Protein AF-A0A2Z2KK54-F1 (afdb_monomer_lite)

Organism: NCBI:txid414771

pLDDT: mean 80.12, std 19.48, range [44.0, 98.56]

Structure (mmCIF, N/CA/C/O backbone):
data_AF-A0A2Z2KK54-F1
#
_entry.id   AF-A0A2Z2KK54-F1
#
loop_
_atom_site.group_PDB
_atom_site.id
_atom_site.type_symbol
_atom_site.label_atom_id
_atom_site.label_alt_id
_atom_site.label_comp_id
_atom_site.label_asym_id
_atom_site.label_entity_id
_atom_site.label_seq_id
_atom_site.pdbx_PDB_ins_code
_atom_site.Cartn_x
_atom_site.Cartn_y
_atom_site.Cartn_z
_atom_site.occupancy
_atom_site.B_iso_or_equiv
_atom_site.auth_seq_id
_atom_site.auth_comp_id
_atom_site.auth_asym_id
_atom_site.auth_atom_id
_atom_site.pdbx_PDB_model_num
ATOM 1 N N . MET A 1 1 ? 19.882 7.373 -35.685 1.00 44.00 1 MET A N 1
ATOM 2 C CA . MET A 1 1 ? 19.083 8.215 -34.766 1.00 44.00 1 MET A CA 1
ATOM 3 C C . MET A 1 1 ? 18.327 7.322 -33.776 1.00 44.00 1 MET A C 1
ATOM 5 O O . MET A 1 1 ? 17.175 7.013 -34.030 1.00 44.00 1 MET A O 1
ATOM 9 N N . VAL A 1 2 ? 18.956 6.847 -32.691 1.00 50.72 2 VAL A N 1
ATOM 10 C CA . VAL A 1 2 ? 18.300 5.928 -31.719 1.00 50.72 2 VAL A CA 1
ATOM 11 C C . VAL A 1 2 ? 18.495 6.303 -30.241 1.00 50.72 2 VAL A C 1
ATOM 13 O O . VAL A 1 2 ? 17.916 5.669 -29.370 1.00 50.72 2 VAL A O 1
ATOM 16 N N . HIS A 1 3 ? 19.215 7.383 -29.924 1.00 46.69 3 HIS A N 1
ATOM 17 C CA . HIS A 1 3 ? 19.504 7.752 -28.528 1.00 46.69 3 HIS A CA 1
ATOM 18 C C . HIS A 1 3 ? 18.388 8.524 -27.799 1.00 46.69 3 HIS A C 1
ATOM 20 O O . HIS A 1 3 ? 18.548 8.839 -26.627 1.00 46.69 3 HIS A O 1
ATOM 26 N N . GLN A 1 4 ? 17.258 8.827 -28.448 1.00 47.06 4 GLN A N 1
ATOM 27 C CA . GLN A 1 4 ? 16.221 9.687 -27.854 1.00 47.06 4 GLN A CA 1
ATOM 28 C C . GLN A 1 4 ? 15.037 8.924 -27.229 1.00 47.06 4 GLN A C 1
ATOM 30 O O . GLN A 1 4 ? 14.286 9.507 -26.452 1.00 47.06 4 GLN A O 1
ATOM 35 N N . ALA A 1 5 ? 14.877 7.628 -27.524 1.00 50.31 5 ALA A N 1
ATOM 36 C CA . ALA A 1 5 ? 13.806 6.809 -26.945 1.00 50.31 5 ALA A CA 1
ATOM 37 C C . ALA A 1 5 ? 14.119 6.374 -25.499 1.00 50.31 5 ALA A C 1
ATOM 39 O O . ALA A 1 5 ? 13.268 6.512 -24.629 1.00 50.31 5 ALA A O 1
ATOM 40 N N . SER A 1 6 ? 15.368 5.968 -25.227 1.00 54.44 6 SER A N 1
ATOM 41 C CA . SER A 1 6 ? 15.783 5.420 -23.922 1.00 54.44 6 SER A CA 1
ATOM 42 C C . SER A 1 6 ? 15.527 6.379 -22.751 1.00 54.44 6 SER A C 1
ATOM 44 O O . SER A 1 6 ? 14.959 5.983 -21.745 1.00 54.44 6 SER A O 1
ATOM 46 N N . SER A 1 7 ? 15.857 7.666 -22.907 1.00 59.19 7 SER A N 1
ATOM 47 C CA . SER A 1 7 ? 15.709 8.658 -21.828 1.00 59.19 7 SER A CA 1
ATOM 48 C C . SER A 1 7 ? 14.247 8.930 -21.448 1.00 59.19 7 SER A C 1
ATOM 50 O O . SER A 1 7 ? 13.956 9.190 -20.284 1.00 59.19 7 SER A O 1
ATOM 52 N N . ARG A 1 8 ? 13.302 8.849 -22.395 1.00 63.03 8 ARG A N 1
ATOM 53 C CA . ARG A 1 8 ? 11.875 9.079 -22.104 1.00 63.03 8 ARG A CA 1
ATOM 54 C C . ARG A 1 8 ? 11.254 7.936 -21.304 1.00 63.03 8 ARG A C 1
ATOM 56 O O . ARG A 1 8 ? 10.406 8.190 -20.448 1.00 63.03 8 ARG A O 1
ATOM 63 N N . ASP A 1 9 ? 11.666 6.706 -21.590 1.00 64.62 9 ASP A N 1
ATOM 64 C CA . ASP A 1 9 ? 11.156 5.519 -20.906 1.00 64.62 9 ASP A CA 1
ATOM 65 C C . ASP A 1 9 ? 11.710 5.394 -19.481 1.00 64.62 9 ASP A C 1
ATOM 67 O O . ASP A 1 9 ? 10.964 5.010 -18.577 1.00 64.62 9 ASP A O 1
ATOM 71 N N . ASP A 1 10 ? 12.960 5.810 -19.259 1.00 68.12 10 ASP A N 1
ATOM 72 C CA . ASP A 1 10 ? 13.573 5.850 -17.928 1.00 68.12 10 ASP A CA 1
ATOM 73 C C . ASP A 1 10 ? 12.865 6.863 -17.012 1.00 68.12 10 ASP A C 1
ATOM 75 O O . ASP A 1 10 ? 12.381 6.490 -15.945 1.00 68.12 10 ASP A O 1
ATOM 79 N N . HIS A 1 11 ? 12.643 8.104 -17.467 1.00 69.75 11 HIS A N 1
ATOM 80 C CA . HIS A 1 11 ? 11.910 9.098 -16.668 1.00 69.75 11 HIS A CA 1
ATOM 81 C C . HIS A 1 11 ? 10.489 8.644 -16.320 1.00 69.75 11 HIS A C 1
ATOM 83 O O . HIS A 1 11 ? 10.042 8.784 -15.185 1.00 69.75 11 HIS A O 1
ATOM 89 N N . ARG A 1 12 ? 9.759 8.067 -17.282 1.00 76.88 12 ARG A N 1
ATOM 90 C CA . ARG A 1 12 ? 8.396 7.561 -17.052 1.00 76.88 12 ARG A CA 1
ATOM 91 C C . ARG A 1 12 ? 8.365 6.429 -16.022 1.00 76.88 12 ARG A C 1
ATOM 93 O O . ARG A 1 12 ? 7.365 6.270 -15.318 1.00 76.88 12 ARG A O 1
ATOM 100 N N . ARG A 1 13 ? 9.418 5.614 -15.973 1.00 75.69 13 ARG A N 1
ATOM 101 C CA . ARG A 1 13 ? 9.570 4.547 -14.987 1.00 75.69 13 ARG A CA 1
ATOM 102 C C . ARG A 1 13 ? 9.815 5.125 -13.596 1.00 75.69 13 ARG A C 1
ATOM 104 O O . ARG A 1 13 ? 9.139 4.674 -12.675 1.00 75.69 13 ARG A O 1
ATOM 111 N N . ASP A 1 14 ? 10.696 6.113 -13.478 1.00 75.81 14 ASP A N 1
ATOM 112 C CA . ASP A 1 14 ? 11.016 6.766 -12.204 1.00 75.81 14 ASP A CA 1
ATOM 113 C C . ASP A 1 14 ? 9.767 7.430 -11.602 1.00 75.81 14 ASP A C 1
ATOM 115 O O . ASP A 1 14 ? 9.401 7.129 -10.470 1.00 75.81 14 ASP A O 1
ATOM 119 N N . TYR A 1 15 ? 8.990 8.176 -12.401 1.00 76.00 15 TYR A N 1
ATOM 120 C CA . TYR A 1 15 ? 7.716 8.756 -11.942 1.00 76.00 15 TYR A CA 1
ATOM 121 C C . TYR A 1 15 ? 6.728 7.706 -11.399 1.00 76.00 15 TYR A C 1
ATOM 123 O O . TYR A 1 15 ? 6.073 7.927 -10.386 1.00 76.00 15 TYR A O 1
ATOM 131 N N . ARG A 1 16 ? 6.620 6.537 -12.046 1.00 84.44 16 ARG A N 1
ATOM 132 C CA . ARG A 1 16 ? 5.731 5.445 -11.591 1.00 84.44 16 ARG A CA 1
ATOM 133 C C . ARG A 1 16 ? 6.208 4.754 -10.321 1.00 84.44 16 ARG A C 1
ATOM 135 O O . ARG A 1 16 ? 5.448 4.008 -9.694 1.00 84.44 16 ARG A O 1
ATOM 142 N N . GLU A 1 17 ? 7.488 4.873 -10.020 1.00 86.31 17 GLU A N 1
ATOM 143 C CA . GLU A 1 17 ? 8.075 4.349 -8.802 1.00 86.31 17 GLU A CA 1
ATOM 144 C C . GLU A 1 17 ? 7.909 5.348 -7.661 1.00 86.31 17 GLU A C 1
ATOM 146 O O . GLU A 1 17 ? 7.472 4.949 -6.584 1.00 86.31 17 GLU A O 1
ATOM 151 N N . ASP A 1 18 ? 8.097 6.637 -7.934 1.00 90.06 18 ASP A N 1
ATOM 152 C CA . ASP A 1 18 ? 7.790 7.716 -6.998 1.00 90.06 18 ASP A CA 1
ATOM 153 C C . ASP A 1 18 ? 6.308 7.692 -6.589 1.00 90.06 18 ASP A C 1
ATOM 155 O O . ASP A 1 18 ? 5.993 7.714 -5.402 1.00 90.06 18 ASP A O 1
ATOM 159 N N . GLU A 1 19 ? 5.380 7.533 -7.541 1.00 94.06 19 GLU A N 1
ATOM 160 C CA . GLU A 1 19 ? 3.943 7.372 -7.254 1.00 94.06 19 GLU A CA 1
ATOM 161 C C . GLU A 1 19 ? 3.645 6.158 -6.360 1.00 94.06 19 GLU A C 1
ATOM 163 O O . GLU A 1 19 ? 2.772 6.212 -5.486 1.00 94.06 19 GLU A O 1
ATOM 168 N N . LEU A 1 20 ? 4.371 5.052 -6.560 1.00 94.31 20 LEU A N 1
ATOM 169 C CA . LEU A 1 20 ? 4.236 3.866 -5.718 1.00 94.31 20 LEU A CA 1
ATOM 170 C C . LEU A 1 20 ? 4.710 4.158 -4.291 1.00 94.31 20 LEU A C 1
ATOM 172 O O . LEU A 1 20 ? 4.000 3.825 -3.343 1.00 94.31 20 LEU A O 1
ATOM 176 N N . PHE A 1 21 ? 5.869 4.793 -4.129 1.00 95.00 21 PHE A N 1
ATOM 177 C CA . PHE A 1 21 ? 6.381 5.148 -2.807 1.00 95.00 21 PHE A CA 1
ATOM 178 C C . PHE A 1 21 ? 5.474 6.147 -2.086 1.00 95.00 21 PHE A C 1
ATOM 180 O O . PHE A 1 21 ? 5.193 5.959 -0.905 1.00 95.00 21 PHE A O 1
ATOM 187 N N . LEU A 1 22 ? 4.935 7.140 -2.798 1.00 97.06 22 LEU A N 1
ATOM 188 C CA . LEU A 1 22 ? 3.945 8.071 -2.252 1.00 97.06 22 LEU A CA 1
ATOM 189 C C . LEU A 1 22 ? 2.681 7.346 -1.777 1.00 97.06 22 LEU A C 1
ATOM 191 O O . LEU A 1 22 ? 2.163 7.644 -0.704 1.00 97.06 22 LEU A O 1
ATOM 195 N N . THR A 1 23 ? 2.205 6.362 -2.543 1.00 97.81 23 THR A N 1
ATOM 196 C CA . THR A 1 23 ? 1.036 5.555 -2.161 1.00 97.81 23 THR A CA 1
ATOM 197 C C . THR A 1 23 ? 1.313 4.727 -0.904 1.00 97.81 23 THR A C 1
ATOM 199 O O . THR A 1 23 ? 0.478 4.682 -0.003 1.00 97.81 23 THR A O 1
ATOM 202 N N . ILE A 1 24 ? 2.491 4.098 -0.817 1.00 98.19 24 ILE A N 1
ATOM 203 C CA . ILE A 1 24 ? 2.921 3.335 0.365 1.00 98.19 24 ILE A CA 1
ATOM 204 C C . ILE A 1 24 ? 2.987 4.244 1.595 1.00 98.19 24 ILE A C 1
ATOM 206 O O . ILE A 1 24 ? 2.485 3.868 2.652 1.00 98.19 24 ILE A O 1
ATOM 210 N N . GLU A 1 25 ? 3.564 5.441 1.465 1.00 98.44 25 GLU A N 1
ATOM 211 C CA . GLU A 1 25 ? 3.680 6.370 2.591 1.00 98.44 25 GLU A CA 1
ATOM 212 C C . GLU A 1 25 ? 2.321 6.897 3.046 1.00 98.44 25 GLU A C 1
ATOM 214 O O . GLU A 1 25 ? 2.048 6.945 4.243 1.00 98.44 25 GLU A O 1
ATOM 219 N N . SER A 1 26 ? 1.436 7.222 2.100 1.00 98.06 26 SER A N 1
ATOM 220 C CA . SER A 1 26 ? 0.068 7.639 2.411 1.00 98.06 26 SER A CA 1
ATOM 221 C C . SER A 1 26 ? -0.671 6.570 3.218 1.00 98.06 26 SER A C 1
ATOM 223 O O . SER A 1 26 ? -1.279 6.886 4.236 1.00 98.06 26 SER A O 1
ATOM 225 N N . LEU A 1 27 ? -0.587 5.304 2.794 1.00 98.38 27 LEU A N 1
ATOM 226 C CA . LEU A 1 27 ? -1.228 4.186 3.489 1.00 98.38 27 LEU A CA 1
ATOM 227 C C . LEU A 1 27 ? -0.589 3.904 4.854 1.00 98.38 27 LEU A C 1
ATOM 229 O O . LEU A 1 27 ? -1.300 3.546 5.789 1.00 98.38 27 LEU A O 1
ATOM 233 N N . ARG A 1 28 ? 0.733 4.080 4.999 1.00 98.38 28 ARG A N 1
ATOM 234 C CA . ARG A 1 28 ? 1.413 3.968 6.301 1.00 98.38 28 ARG A CA 1
ATOM 235 C C . ARG A 1 28 ? 0.888 4.993 7.296 1.00 98.38 28 ARG A C 1
ATOM 237 O O . ARG A 1 28 ? 0.594 4.618 8.429 1.00 98.38 28 ARG A O 1
ATOM 244 N N . SER A 1 29 ? 0.791 6.254 6.883 1.00 98.25 29 SER A N 1
ATOM 245 C CA . SER A 1 29 ? 0.283 7.329 7.738 1.00 98.25 29 SER A CA 1
ATOM 246 C C . SER A 1 29 ? -1.169 7.076 8.133 1.00 98.25 29 SER A C 1
ATOM 248 O O . SER A 1 29 ? -1.482 7.095 9.318 1.00 98.25 29 SER A O 1
ATOM 250 N N . GLU A 1 30 ? -2.026 6.728 7.170 1.00 98.00 30 GLU A N 1
ATOM 251 C CA . GLU A 1 30 ? -3.434 6.407 7.432 1.00 98.00 30 GLU A CA 1
ATOM 252 C C . GLU A 1 30 ? -3.581 5.214 8.389 1.00 98.00 30 GLU A C 1
ATOM 254 O O . GLU A 1 30 ? -4.319 5.287 9.370 1.00 98.00 30 GLU A O 1
ATOM 259 N N . LEU A 1 31 ? -2.837 4.126 8.166 1.00 98.19 31 LEU A N 1
ATOM 260 C CA . LEU A 1 31 ? -2.864 2.960 9.050 1.00 98.19 31 LEU A CA 1
ATOM 261 C C . LEU A 1 31 ? -2.413 3.318 10.471 1.00 98.19 31 LEU A C 1
ATOM 263 O O . LEU A 1 31 ? -3.021 2.854 11.435 1.00 98.19 31 LEU A O 1
ATOM 267 N N . LEU A 1 32 ? -1.369 4.141 10.609 1.00 98.00 32 LEU A N 1
ATOM 268 C CA . LEU A 1 32 ? -0.873 4.594 11.906 1.00 98.00 32 LEU A CA 1
ATOM 269 C C . LEU A 1 32 ? -1.909 5.455 12.634 1.00 98.00 32 LEU A C 1
ATOM 271 O O . LEU A 1 32 ? -2.085 5.303 13.840 1.00 98.00 32 LEU A O 1
ATOM 275 N N . GLU A 1 33 ? -2.588 6.353 11.926 1.00 97.56 33 GLU A N 1
ATOM 276 C CA . GLU A 1 33 ? -3.662 7.178 12.485 1.00 97.56 33 GLU A CA 1
ATOM 277 C C . GLU A 1 33 ? -4.840 6.311 12.946 1.00 97.56 33 GLU A C 1
ATOM 279 O O . GLU A 1 33 ? -5.241 6.380 14.107 1.00 97.56 33 GLU A O 1
ATOM 284 N N . VAL A 1 34 ? -5.340 5.408 12.097 1.00 97.00 34 VAL A N 1
ATOM 285 C CA . VAL A 1 34 ? -6.495 4.564 12.446 1.00 97.00 34 VAL A CA 1
ATOM 286 C C . VAL A 1 34 ? -6.167 3.583 13.578 1.00 97.00 34 VAL A C 1
ATOM 288 O O . VAL A 1 34 ? -6.988 3.381 14.473 1.00 97.00 34 VAL A O 1
ATOM 291 N N . ALA A 1 35 ? -4.973 2.986 13.581 1.00 96.50 35 ALA A N 1
ATOM 292 C CA . ALA A 1 35 ? -4.550 2.046 14.621 1.00 96.50 35 ALA A CA 1
ATOM 293 C C . ALA A 1 35 ? -4.304 2.708 15.989 1.00 96.50 35 ALA A C 1
ATOM 295 O O . ALA A 1 35 ? -4.284 2.012 17.002 1.00 96.50 35 ALA A O 1
ATOM 296 N N . GLN A 1 36 ? -4.124 4.034 16.042 1.00 96.81 36 GLN A N 1
ATOM 297 C CA . GLN A 1 36 ? -4.076 4.771 17.310 1.00 96.81 36 GLN A CA 1
ATOM 298 C C . GLN A 1 36 ? -5.461 4.906 17.950 1.00 96.81 36 GLN A C 1
ATOM 300 O O . GLN A 1 36 ? -5.575 4.914 19.175 1.00 96.81 36 GLN A O 1
ATOM 305 N N . GLU A 1 37 ? -6.509 5.009 17.135 1.00 96.31 37 GLU A N 1
ATOM 306 C CA . GLU A 1 37 ? -7.880 5.229 17.605 1.00 96.31 37 GLU A CA 1
ATOM 307 C C . GLU A 1 37 ? -8.680 3.930 17.766 1.00 96.31 37 GLU A C 1
ATOM 309 O O . GLU A 1 37 ? -9.716 3.911 18.436 1.00 96.31 37 GLU A O 1
ATOM 314 N N . ARG A 1 38 ? -8.230 2.835 17.142 1.00 95.50 38 ARG A N 1
ATOM 315 C CA . ARG A 1 38 ? -8.965 1.566 17.056 1.00 95.50 38 ARG A CA 1
ATOM 316 C C . ARG A 1 38 ? -8.127 0.376 17.504 1.00 95.50 38 ARG A C 1
ATOM 318 O O . ARG A 1 38 ? -6.906 0.429 17.570 1.00 95.50 38 ARG A O 1
ATOM 325 N N . SER A 1 39 ? -8.801 -0.741 17.782 1.00 96.50 39 SER A N 1
ATOM 326 C CA . SER A 1 39 ? -8.115 -2.016 18.016 1.00 96.50 39 SER A CA 1
ATOM 327 C C . SER A 1 39 ? -7.364 -2.459 16.761 1.00 96.50 39 SER A C 1
ATOM 329 O O . SER A 1 39 ? -7.878 -2.333 15.654 1.00 96.50 39 SER A O 1
ATOM 331 N N . LEU A 1 40 ? -6.207 -3.101 16.926 1.00 95.62 40 LEU A N 1
ATOM 332 C CA . LEU A 1 40 ? -5.484 -3.736 15.817 1.00 95.62 40 LEU A CA 1
ATOM 333 C C . 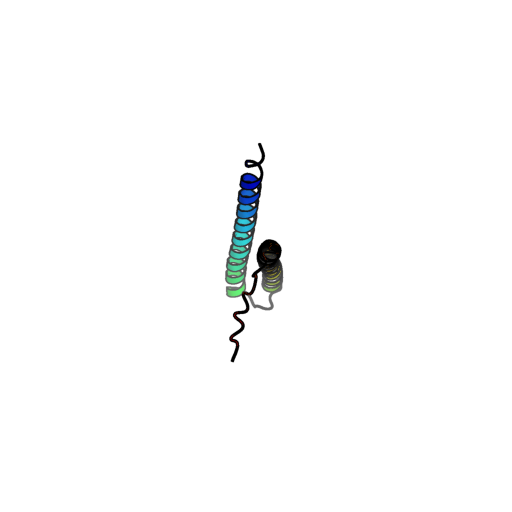LEU A 1 40 ? -6.265 -4.892 15.171 1.00 95.62 40 LEU A C 1
ATOM 335 O O . LEU A 1 40 ? -5.972 -5.292 14.051 1.00 95.62 40 LEU A O 1
ATOM 339 N N . SER A 1 41 ? -7.261 -5.430 15.877 1.00 97.06 41 SER A N 1
ATOM 340 C CA . SER A 1 41 ? -8.194 -6.427 15.347 1.00 97.06 41 SER A CA 1
ATOM 341 C C . SER A 1 41 ? -9.406 -5.808 14.641 1.00 97.06 41 SER A C 1
ATOM 343 O O . SER A 1 41 ? -10.291 -6.545 14.209 1.00 97.06 41 SER A O 1
ATOM 345 N N . ASP A 1 42 ? -9.514 -4.476 14.602 1.00 98.00 42 ASP A N 1
ATOM 346 C CA . ASP A 1 42 ? -10.580 -3.787 13.881 1.00 98.00 42 ASP A CA 1
ATOM 347 C C . ASP A 1 42 ? -10.441 -4.071 12.387 1.00 98.00 42 ASP A C 1
ATOM 349 O O . ASP A 1 42 ? -9.353 -4.006 11.811 1.00 98.00 42 ASP A O 1
ATOM 353 N N . ARG A 1 43 ? -11.567 -4.380 11.749 1.00 97.75 43 ARG A N 1
ATOM 354 C CA . ARG A 1 43 ? -11.610 -4.737 10.335 1.00 97.75 43 ARG A CA 1
ATOM 355 C C . ARG A 1 43 ? -10.978 -3.668 9.442 1.00 97.75 43 ARG A C 1
ATOM 357 O O . ARG A 1 43 ? -10.310 -4.022 8.480 1.00 97.75 43 ARG A O 1
ATOM 364 N N . VAL A 1 44 ? -11.154 -2.387 9.765 1.00 97.44 44 VAL A N 1
ATOM 365 C CA . VAL A 1 44 ? -10.584 -1.286 8.977 1.00 97.44 44 VAL A CA 1
ATOM 366 C C . VAL A 1 44 ? -9.060 -1.273 9.077 1.00 97.44 44 VAL A C 1
ATOM 368 O O . VAL A 1 44 ? -8.389 -1.080 8.068 1.00 97.44 44 VAL A O 1
ATOM 371 N N . VAL A 1 45 ? -8.509 -1.536 10.267 1.00 97.94 45 VAL A N 1
ATOM 372 C CA . VAL A 1 45 ? -7.055 -1.629 10.472 1.00 97.94 45 VAL A CA 1
ATOM 373 C C . VAL A 1 45 ? -6.483 -2.807 9.681 1.00 97.94 45 VAL A C 1
ATOM 375 O O . VAL A 1 45 ? -5.467 -2.648 9.010 1.00 97.94 45 VAL A O 1
ATOM 378 N N . LEU A 1 46 ? -7.166 -3.957 9.694 1.00 98.25 46 LEU A N 1
ATOM 379 C CA . LEU A 1 46 ? -6.744 -5.149 8.952 1.00 98.25 46 LEU A CA 1
ATOM 380 C C . LEU A 1 46 ? -6.802 -4.957 7.429 1.00 98.25 46 LEU A C 1
ATOM 382 O O . LEU A 1 46 ? -5.852 -5.303 6.729 1.00 98.25 46 LEU A O 1
ATOM 386 N N . GLU A 1 47 ? -7.887 -4.382 6.905 1.00 98.19 47 GLU A N 1
ATOM 387 C CA . GLU A 1 47 ? -8.027 -4.113 5.466 1.00 98.19 47 GLU A CA 1
ATOM 388 C C . GLU A 1 47 ? -6.976 -3.097 4.982 1.00 98.19 47 GLU A C 1
ATOM 390 O O . GLU A 1 47 ? -6.381 -3.273 3.915 1.00 98.19 47 GLU A O 1
ATOM 395 N N . LEU A 1 48 ? -6.693 -2.056 5.778 1.00 98.12 48 LEU A N 1
ATOM 396 C CA . LEU A 1 48 ? -5.626 -1.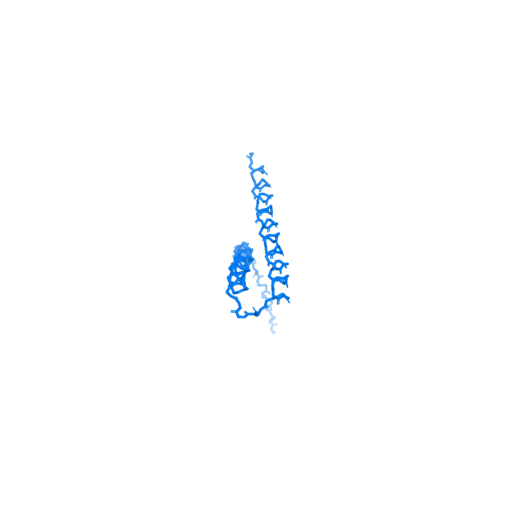096 5.482 1.00 98.12 48 LEU A CA 1
ATOM 397 C C . LEU A 1 48 ? -4.238 -1.747 5.530 1.00 98.12 48 LEU A C 1
ATOM 399 O O . LEU A 1 48 ? -3.427 -1.493 4.636 1.00 98.12 48 LEU A O 1
ATOM 403 N N . SER A 1 49 ? -3.964 -2.604 6.522 1.00 98.12 49 SER A N 1
ATOM 404 C CA . SER A 1 49 ? -2.676 -3.299 6.620 1.00 98.12 49 SER A CA 1
ATOM 405 C C . SER A 1 49 ? -2.456 -4.267 5.462 1.00 98.12 49 SER A C 1
ATOM 407 O O . SER A 1 49 ? -1.392 -4.249 4.851 1.00 98.12 49 SER A O 1
ATOM 409 N N . GLU A 1 50 ? -3.473 -5.051 5.093 1.00 98.38 50 GLU A N 1
ATOM 410 C CA . GLU A 1 50 ? -3.388 -5.985 3.964 1.00 98.38 50 GLU A CA 1
ATOM 411 C C . GLU A 1 50 ? -3.138 -5.238 2.648 1.00 98.38 50 GLU A C 1
ATOM 413 O O . GLU A 1 50 ? -2.297 -5.630 1.831 1.00 98.38 50 GLU A O 1
ATOM 418 N N . ARG A 1 51 ? -3.827 -4.107 2.452 1.00 98.50 51 ARG A N 1
ATOM 419 C CA . ARG A 1 51 ? -3.622 -3.263 1.276 1.00 98.50 51 ARG A CA 1
ATOM 420 C C . ARG A 1 51 ? -2.199 -2.707 1.222 1.00 98.50 51 ARG A C 1
ATOM 422 O O . ARG A 1 51 ? -1.586 -2.738 0.154 1.00 98.50 51 ARG A O 1
ATOM 429 N N . LEU A 1 52 ? -1.678 -2.207 2.342 1.00 98.56 52 LEU A N 1
ATOM 430 C CA . LEU A 1 52 ? -0.306 -1.710 2.443 1.00 98.56 52 LEU A CA 1
ATOM 431 C C . LEU A 1 52 ? 0.715 -2.814 2.124 1.00 98.56 52 LEU A C 1
ATOM 433 O O . LEU A 1 52 ? 1.608 -2.594 1.302 1.00 98.56 52 LEU A O 1
ATOM 437 N N . ASP A 1 53 ? 0.542 -4.007 2.693 1.00 98.50 53 ASP A N 1
ATOM 438 C CA . ASP A 1 53 ? 1.416 -5.159 2.447 1.00 98.50 53 ASP A CA 1
ATOM 439 C C . ASP A 1 53 ? 1.461 -5.532 0.959 1.00 98.50 53 ASP A C 1
ATOM 441 O O . ASP A 1 53 ? 2.538 -5.773 0.404 1.00 98.50 53 ASP A O 1
ATOM 445 N N . GLY A 1 54 ? 0.318 -5.483 0.268 1.00 98.06 54 GLY A N 1
ATOM 446 C CA . GLY A 1 54 ? 0.252 -5.690 -1.180 1.00 98.06 54 GLY A CA 1
ATOM 447 C C . GLY A 1 54 ? 1.141 -4.720 -1.973 1.00 98.06 54 GLY A C 1
ATOM 448 O O . GLY A 1 54 ? 1.862 -5.133 -2.889 1.00 98.06 54 GLY A O 1
ATOM 449 N N . TYR A 1 55 ? 1.153 -3.435 -1.605 1.00 97.88 55 TYR A N 1
ATOM 450 C CA . TYR A 1 55 ? 2.023 -2.443 -2.246 1.00 97.88 55 TYR A CA 1
ATOM 451 C C . TYR A 1 55 ? 3.501 -2.623 -1.879 1.00 97.88 55 TYR A C 1
ATOM 453 O O . TYR A 1 55 ? 4.358 -2.449 -2.751 1.00 97.88 55 TYR A O 1
ATOM 461 N N . ILE A 1 56 ? 3.816 -3.023 -0.642 1.00 97.56 56 ILE A N 1
ATOM 462 C CA . ILE A 1 56 ? 5.192 -3.325 -0.213 1.00 97.56 56 ILE A CA 1
ATOM 463 C C . ILE A 1 56 ? 5.760 -4.487 -1.030 1.00 97.56 56 ILE A C 1
ATOM 465 O O . ILE A 1 56 ? 6.854 -4.369 -1.590 1.00 97.56 56 ILE A O 1
ATOM 469 N N . VAL A 1 57 ? 5.007 -5.581 -1.171 1.00 98.06 57 VAL A N 1
ATOM 470 C CA . VAL A 1 57 ? 5.415 -6.729 -1.996 1.00 98.06 57 VAL A CA 1
ATOM 471 C C . VAL A 1 57 ? 5.617 -6.301 -3.449 1.00 98.06 57 VAL A C 1
ATOM 473 O O . VAL A 1 57 ? 6.605 -6.681 -4.083 1.00 98.06 57 VAL A O 1
ATOM 476 N N . MET A 1 58 ? 4.735 -5.455 -3.988 1.00 95.00 58 MET A N 1
ATOM 477 C CA . MET A 1 58 ? 4.904 -4.927 -5.342 1.00 95.00 58 MET A CA 1
ATOM 478 C C . MET A 1 58 ? 6.191 -4.096 -5.489 1.00 95.00 58 MET A C 1
ATOM 480 O O . MET A 1 58 ? 6.894 -4.248 -6.491 1.00 95.00 58 MET A O 1
ATOM 484 N N . ALA A 1 59 ? 6.532 -3.254 -4.510 1.00 94.62 59 ALA A N 1
ATOM 485 C CA . ALA A 1 59 ? 7.777 -2.481 -4.512 1.00 94.62 59 ALA A CA 1
ATOM 486 C C . ALA A 1 59 ? 9.015 -3.392 -4.446 1.00 94.62 59 ALA A C 1
ATOM 488 O O . ALA A 1 59 ? 9.958 -3.226 -5.224 1.00 94.62 59 ALA A O 1
ATOM 489 N N . GLN A 1 60 ? 8.985 -4.409 -3.583 1.00 94.38 60 GLN A N 1
ATOM 490 C CA . GLN A 1 60 ? 10.058 -5.398 -3.463 1.00 94.38 60 GLN A CA 1
ATOM 491 C C . GLN A 1 60 ? 10.267 -6.180 -4.766 1.00 94.38 60 GLN A C 1
ATOM 493 O O . GLN A 1 60 ? 11.407 -6.352 -5.202 1.00 94.38 60 GLN A O 1
ATOM 498 N N . ASN A 1 61 ? 9.186 -6.595 -5.435 1.00 93.38 61 ASN A N 1
ATOM 499 C CA . ASN A 1 61 ? 9.264 -7.274 -6.730 1.00 93.38 61 ASN A CA 1
ATOM 500 C C . ASN A 1 61 ? 9.936 -6.393 -7.794 1.00 93.38 61 ASN A C 1
ATOM 502 O O . ASN A 1 61 ? 10.867 -6.843 -8.461 1.00 93.38 61 ASN A O 1
ATOM 506 N N . ARG A 1 62 ? 9.555 -5.110 -7.887 1.00 90.94 62 ARG A N 1
ATOM 507 C CA . ARG A 1 62 ? 10.188 -4.156 -8.818 1.00 90.94 62 ARG A CA 1
ATOM 508 C C . ARG A 1 62 ? 11.683 -3.987 -8.542 1.00 90.94 62 ARG A C 1
ATOM 510 O O . ARG A 1 62 ? 12.480 -3.954 -9.479 1.00 90.94 62 ARG A O 1
ATOM 517 N N . MET A 1 63 ? 12.079 -3.916 -7.271 1.00 89.06 63 MET A N 1
ATOM 518 C CA . MET A 1 63 ? 13.489 -3.850 -6.881 1.00 89.06 63 MET A CA 1
ATOM 519 C C . MET A 1 63 ? 14.253 -5.110 -7.314 1.00 89.06 63 MET A C 1
ATOM 521 O O . MET A 1 63 ? 15.338 -5.011 -7.889 1.00 89.06 63 MET A O 1
ATOM 525 N N . MET A 1 64 ? 13.682 -6.298 -7.095 1.00 91.12 64 MET A N 1
ATOM 526 C CA . MET A 1 64 ? 14.296 -7.555 -7.532 1.00 91.12 64 MET A CA 1
ATOM 527 C C . MET A 1 64 ? 14.448 -7.636 -9.055 1.00 91.12 64 MET A C 1
ATOM 529 O O . MET A 1 64 ? 15.490 -8.087 -9.537 1.00 91.12 64 MET A O 1
ATOM 533 N N . ASP A 1 65 ? 13.461 -7.172 -9.819 1.00 88.31 65 ASP A N 1
ATOM 534 C CA . ASP A 1 65 ? 13.519 -7.165 -11.284 1.00 88.31 65 ASP A CA 1
ATOM 535 C C . ASP A 1 65 ? 14.635 -6.257 -11.814 1.00 88.31 65 ASP A C 1
ATOM 537 O O . ASP A 1 65 ? 15.352 -6.626 -12.753 1.00 88.31 65 ASP A O 1
ATOM 541 N N . LYS A 1 66 ? 14.853 -5.100 -11.176 1.00 84.31 66 LYS A N 1
ATOM 542 C CA . LYS A 1 66 ? 15.990 -4.220 -11.486 1.00 84.31 66 LYS A CA 1
ATOM 543 C C . LYS A 1 66 ? 17.321 -4.930 -11.246 1.00 84.31 66 LYS A C 1
ATOM 545 O O . LYS A 1 66 ? 18.174 -4.953 -12.133 1.00 84.31 66 LYS A O 1
ATOM 550 N N . LEU A 1 67 ? 17.483 -5.580 -10.091 1.00 85.19 67 LEU A N 1
ATOM 551 C CA . LEU A 1 67 ? 18.705 -6.322 -9.754 1.00 85.19 67 LEU A CA 1
ATOM 552 C C . LEU A 1 67 ? 18.981 -7.471 -10.740 1.00 85.19 67 LEU A C 1
ATOM 554 O O . LEU A 1 67 ? 20.122 -7.667 -11.165 1.00 85.19 67 LEU A O 1
ATOM 558 N N . ARG A 1 68 ? 17.941 -8.209 -11.150 1.00 86.50 68 ARG A N 1
ATOM 559 C CA . ARG A 1 68 ? 18.045 -9.281 -12.157 1.00 86.50 68 ARG A CA 1
ATOM 560 C C . ARG A 1 68 ? 18.451 -8.739 -13.526 1.00 86.50 68 ARG A C 1
ATOM 562 O O . ARG A 1 68 ? 19.326 -9.316 -14.171 1.00 86.50 68 ARG A O 1
ATOM 569 N N . SER A 1 69 ? 17.871 -7.612 -13.935 1.00 77.81 69 SER A N 1
ATOM 570 C CA . SER A 1 69 ? 18.189 -6.946 -15.204 1.00 77.81 69 SER A CA 1
ATOM 571 C C . SER A 1 69 ? 19.654 -6.497 -15.262 1.00 77.81 69 SER A C 1
ATOM 573 O O . SER A 1 69 ? 20.328 -6.717 -16.266 1.00 77.81 69 SER A O 1
ATOM 575 N N . HIS A 1 70 ? 20.196 -5.963 -14.162 1.00 67.50 70 HIS A N 1
ATOM 576 C CA . HIS A 1 70 ? 21.614 -5.597 -14.078 1.00 67.50 70 HIS A CA 1
ATOM 577 C C . HIS A 1 70 ? 22.557 -6.810 -14.103 1.00 67.50 70 HIS A C 1
ATOM 579 O O . HIS A 1 70 ? 23.646 -6.727 -14.671 1.00 67.50 70 HIS A O 1
ATOM 585 N N . LYS A 1 71 ? 22.144 -7.959 -13.551 1.00 67.94 71 LYS A N 1
ATOM 586 C CA . LYS A 1 71 ? 22.941 -9.197 -13.575 1.00 67.94 71 LYS A CA 1
ATOM 587 C C . LYS A 1 71 ? 22.985 -9.866 -14.956 1.00 67.94 71 LYS A C 1
ATOM 589 O O . LYS A 1 71 ? 23.979 -10.507 -15.284 1.00 67.94 71 LYS A O 1
ATOM 594 N N . ALA A 1 72 ? 21.955 -9.694 -15.784 1.00 60.16 72 ALA A N 1
ATOM 595 C CA . ALA A 1 72 ? 21.954 -10.192 -17.162 1.00 60.16 72 ALA A CA 1
ATOM 596 C C . ALA A 1 72 ? 22.922 -9.414 -18.081 1.00 60.16 72 ALA A C 1
ATOM 598 O O . ALA A 1 72 ? 23.480 -9.990 -19.012 1.00 60.16 72 ALA A O 1
ATOM 599 N N . GLY A 1 73 ? 23.173 -8.130 -17.793 1.00 54.84 73 GLY A N 1
ATOM 600 C CA . GLY A 1 73 ? 24.091 -7.285 -18.567 1.00 54.84 73 GLY A CA 1
ATOM 601 C C . GLY A 1 73 ? 25.582 -7.566 -18.338 1.00 54.84 73 GLY A C 1
ATOM 602 O O . GLY A 1 73 ? 26.394 -7.281 -19.213 1.00 54.84 73 GLY A O 1
ATOM 603 N N . THR A 1 74 ? 25.966 -8.156 -17.201 1.00 56.56 74 THR A N 1
ATOM 604 C CA . THR A 1 74 ? 27.378 -8.443 -16.872 1.00 56.56 74 THR A CA 1
ATOM 605 C C . THR A 1 74 ? 27.843 -9.839 -17.288 1.00 56.56 74 THR A C 1
ATOM 607 O O . THR A 1 74 ? 29.043 -10.101 -17.308 1.00 56.56 74 THR A O 1
ATOM 610 N N . ALA A 1 75 ? 26.926 -10.734 -17.669 1.00 54.12 75 ALA A N 1
ATOM 611 C CA . ALA A 1 75 ? 27.251 -12.097 -18.099 1.00 54.12 75 ALA A CA 1
ATOM 612 C C . ALA A 1 75 ? 27.685 -12.208 -19.579 1.00 54.12 75 ALA A C 1
ATOM 614 O O . ALA A 1 75 ? 27.997 -13.303 -20.040 1.00 54.12 75 ALA A O 1
ATOM 615 N N . SER A 1 76 ? 27.735 -11.098 -20.327 1.00 51.28 76 SER A N 1
ATOM 616 C CA . SER A 1 76 ? 28.170 -11.065 -21.734 1.00 51.28 76 SER A CA 1
ATOM 617 C C . SER A 1 76 ? 29.560 -10.438 -21.898 1.00 51.28 76 SER A C 1
ATOM 619 O O . SER A 1 76 ? 29.705 -9.379 -22.495 1.00 51.28 76 SER A O 1
ATOM 621 N N . TYR A 1 77 ? 30.598 -11.112 -21.400 1.00 53.06 77 TYR A N 1
ATOM 622 C CA . TYR A 1 77 ? 31.979 -10.913 -21.862 1.00 53.06 77 TYR A CA 1
ATOM 623 C C . TYR A 1 77 ? 32.698 -12.269 -21.967 1.00 53.06 77 TYR A C 1
ATOM 625 O O . TYR A 1 77 ? 33.200 -12.770 -20.961 1.00 53.06 77 TYR A O 1
ATOM 633 N N . PRO A 1 78 ? 32.825 -12.875 -23.164 1.00 56.19 78 PRO A N 1
ATOM 634 C CA . PRO A 1 78 ? 33.806 -13.922 -23.407 1.00 56.19 78 PRO A CA 1
ATOM 635 C C . PRO A 1 78 ? 35.127 -13.246 -23.802 1.00 56.19 78 PRO A C 1
ATOM 637 O O . PRO A 1 78 ? 35.467 -13.124 -24.975 1.00 56.19 78 PRO A O 1
ATOM 640 N N . GLY A 1 79 ? 35.851 -12.731 -22.810 1.00 51.34 79 GLY A N 1
ATOM 641 C CA . GLY A 1 79 ? 37.100 -11.988 -22.996 1.00 51.34 79 GLY A CA 1
ATOM 642 C C . GLY A 1 79 ? 38.315 -12.723 -22.437 1.00 51.34 79 GLY A C 1
ATOM 643 O O . GLY A 1 79 ? 38.913 -12.260 -21.479 1.00 51.34 79 GLY A O 1
ATOM 644 N N . SER A 1 80 ? 38.627 -13.889 -23.010 1.00 53.97 80 SER A N 1
ATOM 645 C CA . SER A 1 80 ? 39.941 -14.556 -23.056 1.00 53.97 80 SER A CA 1
ATOM 646 C C . SER A 1 80 ? 41.056 -13.994 -22.142 1.00 53.97 80 SER A C 1
ATOM 648 O O . SER A 1 80 ? 41.912 -13.239 -22.605 1.00 53.97 80 SER A O 1
ATOM 650 N N . SER A 1 81 ? 41.143 -14.455 -20.887 1.00 50.00 81 SER A N 1
ATOM 651 C CA . SER A 1 81 ? 42.379 -14.317 -20.100 1.00 50.00 81 SER A CA 1
ATOM 652 C C . SER A 1 81 ? 43.368 -15.400 -20.540 1.00 50.00 81 SER A C 1
ATOM 654 O O . SER A 1 81 ? 43.267 -16.569 -20.162 1.00 50.00 81 SER A O 1
ATOM 656 N N . ARG A 1 82 ? 44.278 -15.026 -21.443 1.00 54.75 82 ARG A N 1
ATOM 657 C CA . ARG A 1 82 ? 45.338 -15.890 -21.972 1.00 54.75 82 ARG A CA 1
ATOM 658 C C . ARG A 1 82 ? 46.402 -16.053 -20.879 1.00 54.75 82 ARG A C 1
ATOM 660 O O . ARG A 1 82 ? 47.249 -15.184 -20.706 1.00 54.75 82 ARG A O 1
ATOM 667 N N . ASN A 1 83 ? 46.339 -17.157 -20.137 1.00 51.28 83 ASN A N 1
ATOM 668 C CA . ASN A 1 83 ? 47.357 -17.527 -19.153 1.00 51.28 83 ASN A CA 1
ATOM 669 C C . ASN A 1 83 ? 48.699 -17.761 -19.864 1.00 51.28 83 ASN A C 1
ATOM 671 O O . ASN A 1 83 ? 48.850 -18.731 -20.609 1.00 51.28 83 ASN A O 1
ATOM 675 N N . HIS A 1 84 ? 49.677 -16.883 -19.642 1.00 47.62 84 HIS A N 1
ATOM 676 C CA . HIS A 1 84 ? 51.054 -17.129 -20.056 1.00 47.62 84 HIS A CA 1
ATOM 677 C C . HIS A 1 84 ? 51.703 -18.067 -19.027 1.00 47.62 84 HIS A C 1
ATOM 679 O O . HIS A 1 84 ? 52.052 -17.656 -17.925 1.00 47.62 84 HIS A O 1
ATOM 685 N N . SER A 1 85 ? 51.823 -19.347 -19.381 1.00 52.56 85 SER A N 1
ATOM 686 C CA . SER A 1 85 ? 52.637 -20.323 -18.652 1.00 52.56 85 SER A CA 1
ATOM 687 C C . SER A 1 85 ? 54.112 -20.003 -18.889 1.00 52.56 85 SER A C 1
ATOM 689 O O . SER A 1 85 ? 54.571 -20.066 -20.029 1.00 52.56 85 SER A O 1
ATOM 691 N N . ILE A 1 86 ? 54.851 -19.655 -17.834 1.00 56.31 86 ILE A N 1
ATOM 692 C CA . ILE A 1 86 ? 56.316 -19.603 -17.865 1.00 56.31 86 ILE A CA 1
ATOM 693 C C . ILE A 1 86 ? 56.808 -20.975 -17.410 1.00 56.31 86 ILE A C 1
ATOM 695 O O . ILE A 1 86 ? 56.734 -21.315 -16.231 1.00 56.31 86 ILE A O 1
ATOM 699 N N . THR A 1 87 ? 57.268 -21.786 -18.356 1.00 56.97 87 THR A N 1
ATOM 700 C CA . THR A 1 87 ? 57.961 -23.045 -18.078 1.00 56.97 87 THR A CA 1
ATOM 701 C C . THR A 1 87 ? 59.389 -22.719 -17.645 1.00 56.97 87 THR A C 1
ATOM 703 O O . THR A 1 87 ? 60.157 -22.154 -18.422 1.00 56.97 87 THR A O 1
ATOM 706 N N . ILE A 1 88 ? 59.743 -23.056 -16.405 1.00 59.72 88 ILE A N 1
ATOM 707 C CA . ILE A 1 88 ? 61.129 -23.053 -15.924 1.00 59.72 88 ILE A CA 1
ATOM 708 C C . ILE A 1 88 ? 61.7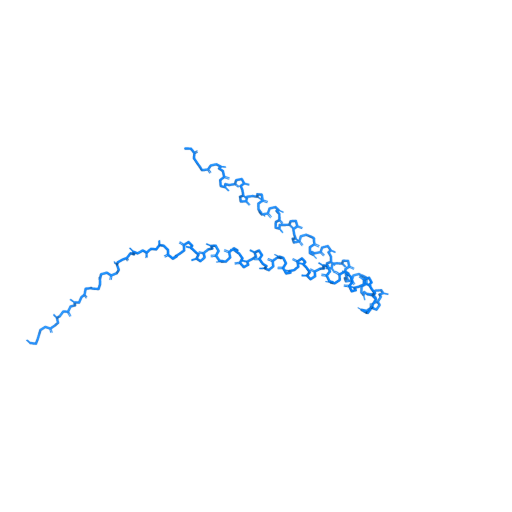08 -24.435 -16.237 1.00 59.72 88 ILE A C 1
ATOM 710 O O . ILE A 1 88 ? 61.244 -25.437 -15.693 1.00 59.72 88 ILE A O 1
ATOM 714 N N . SER A 1 89 ? 62.683 -24.486 -17.142 1.00 50.09 89 SER A N 1
ATOM 715 C CA . SER A 1 89 ? 63.491 -25.683 -17.398 1.00 50.09 89 SER A CA 1
ATOM 716 C C . SER A 1 89 ? 64.621 -25.774 -16.370 1.00 50.09 89 SER A C 1
ATOM 718 O O . SER A 1 89 ? 65.221 -24.750 -16.038 1.00 50.09 89 SER A O 1
ATOM 720 N N . GLN A 1 90 ? 64.853 -26.992 -15.866 1.00 50.47 90 GLN A N 1
ATOM 721 C CA . GLN A 1 90 ? 65.936 -27.358 -14.941 1.00 50.47 90 GLN A CA 1
ATOM 722 C C . GLN A 1 90 ? 67.304 -27.374 -15.622 1.00 50.47 90 GLN A C 1
ATOM 724 O O . GLN A 1 90 ? 67.343 -27.661 -16.841 1.00 50.47 90 GLN A O 1
#

Foldseek 3Di:
DPPPPVVVVVVVVVVVLVVLVVVLVVLVVVLVVVVVVDPCPDPVNVVSVVVSVVSVVVNVVVVVVVVVVVVVVVVPDPDDPPDDDDDDDD

InterPro domains:
  IPR018540 Aspartyl-phosphate phosphatase Spo0E-like [PF09388] (23-61)
  IPR036638 Helix-loop-helix DNA-binding domain superfamily [G3DSA:4.10.280.10] (18-72)
  IPR037208 Aspartyl-phosphate phosphatase Spo0E-like superfamily [SSF140500] (17-66)

Sequence (90 aa):
MVHQASSRDDHRRDYREDELFLTIESLRSELLEVAQERSLSDRVVLELSERLDGYIVMAQNRMMDKLRSHKAGTASYPGSSRNHSITISQ

Secondary structure (DSSP, 8-state):
--TTHHHHHHHHHHHHHHHHHHHHHHHHHHHHHHHHHS-TTSHHHHHHHHHHHHHHHHHHHHHHHHHHHHHHHHS---------------

Radius of gyration: 24.72 Å; chains: 1; bounding box: 78×37×53 Å

=== Feature glossary ===
The record interleaves many kinds of information about one protein. Here is each kind framed as the question it answers.

Q: Are the domains correctly placed relative to each other?
A: Predicted aligned error is AlphaFold's pairwise confidence. Unlike pLDDT (per-residue), PAE is per-residue-pair and captures whether two parts of the structure are correctly placed relative to each other. Units are ångströms of expected positional error.

Q: Which residues are in helices, strands, or loops?
A: Eight-state secondary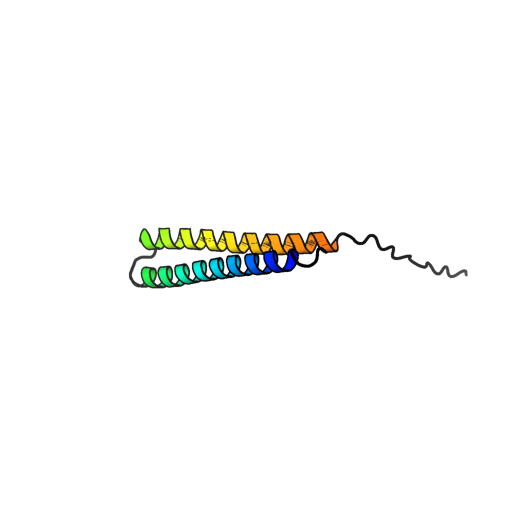 structure (DSSP): H is the canonical α-helix, G the tighter 3₁₀-helix, I the wider π-helix; E/B are β-structure, T and S are turns and bends, and '-' is everything else. DSSP derives these from the pattern of main-chain N–H···O=C hydrogen bonds, not from the sequence.

Q: What if only a Cα trace is available?
A: P-SEA three-state annotation labels each residue as helix, strand, or coil based purely on the geometry of the Cα trace. It serves as a fallback when the full backbone (and thus DSSP) is unavailable.

Q: What are the backbone torsion angles?
A: φ (phi) and ψ (psi) are the two rotatable backbone dihedrals per residue: φ is the C(i-1)–N–Cα–C torsion, ψ is the N–Cα–C–N(i+1) torsion, both in degrees on (−180°, 180°]. α-helical residues cluster near (−60°, −45°); β-strand residues near (−120°, +130°). A Ramachandran plot is simply a scatter of (φ, ψ) for every residue.

Q: What known structures does this most resemble?
A: Structural nearest neighbors (via Foldseek easy-search vs the PDB). Reported per hit: target PDB id, E-value, and alignment TM-score. A TM-score above ~0.5 is the conventional threshold for 'same fold'.

Q: What family and function is it annotated with?
A: Database cross-references. InterPro integrates a dozen domain/family signature databases into unified entries with residue-range hits. GO terms attach function/process/location labels with evidence codes. CATH codes position the fold in a four-level structural taxonomy. Organism is the NCBI-taxonomy species name.

Q: Which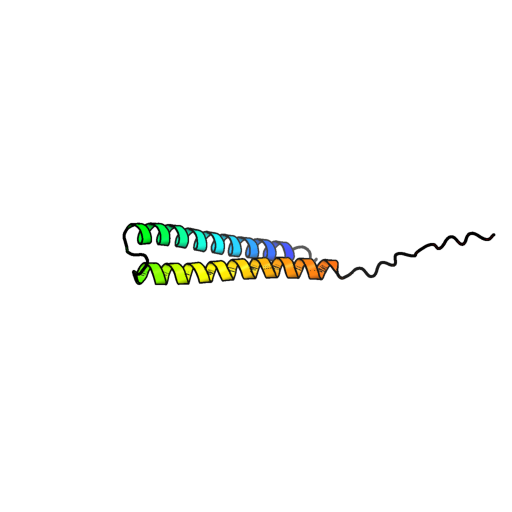 residues are buried vs exposed?
A: Solvent accessibility: the surface area of each residue that a 1.4 Å water probe can touch, in Å². When only backbone atoms are present the absolute values are lower than full-atom SASA (side chains contribute most of the area) and are flagged as backbone-only.

Q: What do the diagnostic plots show?
A: Three diagnostic plots accompany the record. The Cα contact map visualizes the tertiary structure as a 2D adjacency matrix (8 Å cutoff, sequence-local contacts suppressed). The Ramachandran plot shows the distribution of backbone (φ, ψ) torsions, with points in the α and β basins reflecting secondary structure content. The PAE plot shows AlphaFold's inter-residue confidence as a color matrix.

Q: What is the amino-acid chain?
A: The amino-acid sequence is the protein's primary structure: the linear order of resid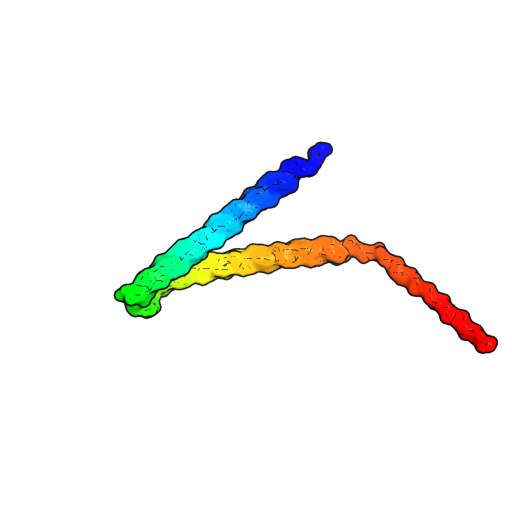ues from the N-terminus to the C-terminus, written in one-letter code. Everything else here — the 3D coordinates, the secondary structure, the domain annotations — is ultimately a consequence of this string.

Q: What do the rendered images show?
A: The six renders are orthographic views along the three Cartesian axes in both directions. Representation (cartoon, sticks, or surface) and color scheme (sequence-rainbow or by-chain) vary across proteins so the training set covers all the common visualization conventions.

Q: Where is each backbone atom in 3D?
A: The mmCIF table is the protein's shape written out atom by atom. For each backbone N, Cα, C, and carbonyl O, it records an (x, y, z) coordinate triple in Å plus the residue type, chain letter, and residue number.

Q: How mobile is each atom in the crystal?
A: For experimental (PDB) structures, the B-factor (temperature factor) quantifies the positional spread of each atom in the crystal — a combination of thermal vibration and static disorder — in units of Å². High B-factors mark flexible loops or poorly resolved regions; low B-factors mark the rigid, well-ordered core.

Q: How big and how compact is the whole molecule?
A: Three whole-structure scalars: the radius of gyration (RMS distance of Cα from centroid, in Å), the count of Cα–Cα contacts (pairs closer than 8 Å and separated by more than four residues in sequence — i.e. tertiary, not local, contacts), and the bounding-box dimensions. Together they distinguish compact globular folds from extended fibres or disordered chains.

Q: What does the local fold look like, residue by residue?
A: A 3Di character summarizes, for each residue, the relative orientation of the Cα frame of its nearest spatial neighbor. Because it encodes fold topology rather than chemistry, 3Di alignments detect remote structural similarity that sequence alignment misses.

Q: How confident is the AlphaFold model at each residue?
A: For AlphaFold models, the B-factor field carries pLDDT — the model's own estimate of local accuracy on a 0–100 scale. Regions with pLDDT<50 should be treated as essentially unmodeled; they often correspond to intrinsically disordered segments.